Protein AF-A0A383CCU5-F1 (afdb_monomer)

Organism: NCBI:txid408172

InterPro domains:
  IPR001119 S-layer homology domain [PF00395] (5-47)

Foldseek 3Di:
DQFQQAPPCPPPPCRVVVSVCVVLVLDCAPDNHHNPVPDDDDPVSVVSSCCSVVVPD

pLDDT: mean 90.55, std 11.34, range [44.06, 97.94]

Nearest PDB structures (foldseek):
  7cgp-assembly1_E  TM=4.635E-01  e=4.598E+00  Homo sapiens
  2ojp-assembly1_B  TM=3.726E-01  e=7.702E+00  Escheri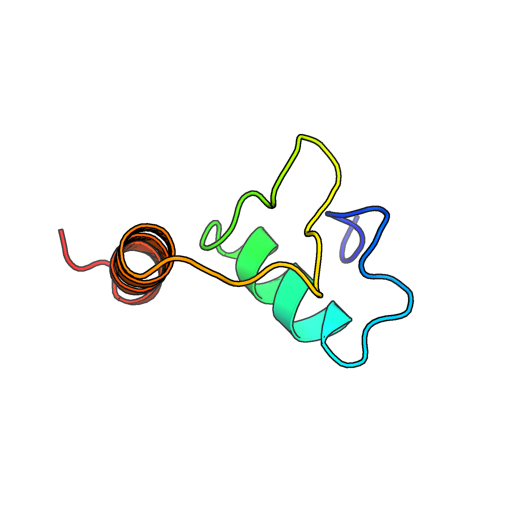chia coli
  2pur-assembly1_B-2  TM=3.927E-01  e=8.924E+00  unclassified
  1s5w-assembly1_B-2  TM=3.847E-01  e=8.924E+00  Escherichia coli

Mean predicted aligned error: 3.88 Å

Radius of gyration: 11.24 Å; Cα contacts (8 Å, |Δi|>4): 51; chains: 1; bounding box: 30×20×31 Å

Structure (mmCIF, N/CA/C/O backbone):
data_AF-A0A383CCU5-F1
#
_entry.id   AF-A0A383CCU5-F1
#
loop_
_atom_site.group_PDB
_atom_site.id
_atom_site.type_symbol
_atom_site.label_atom_id
_atom_site.label_alt_id
_atom_site.la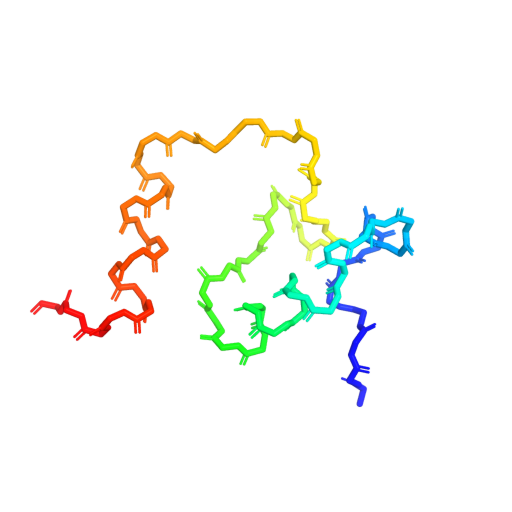bel_comp_id
_atom_site.label_asym_id
_atom_site.label_entity_id
_atom_site.label_seq_id
_atom_site.pdbx_PDB_ins_code
_atom_site.Cartn_x
_atom_site.Cartn_y
_atom_site.Cartn_z
_atom_site.occupancy
_atom_site.B_iso_or_equiv
_atom_site.auth_seq_id
_atom_site.auth_comp_id
_atom_site.auth_asym_id
_atom_site.auth_atom_id
_atom_site.pdbx_PDB_model_num
ATOM 1 N N . SER A 1 1 ? -5.867 -3.438 -20.196 1.00 44.06 1 SER A N 1
ATOM 2 C CA . SER A 1 1 ? -4.608 -3.068 -19.534 1.00 44.06 1 SER A CA 1
ATOM 3 C C . SER A 1 1 ? -4.636 -3.699 -18.164 1.00 44.06 1 SER A C 1
ATOM 5 O O . SER A 1 1 ? -5.198 -3.113 -17.256 1.00 44.06 1 SER A O 1
ATOM 7 N N . THR A 1 2 ? -4.212 -4.955 -18.054 1.00 50.62 2 THR A N 1
ATOM 8 C CA . THR A 1 2 ? -4.326 -5.730 -16.813 1.00 50.62 2 THR A CA 1
ATOM 9 C C . THR A 1 2 ? -2.904 -5.969 -16.330 1.00 50.62 2 THR A C 1
ATOM 11 O O . THR A 1 2 ? -2.195 -6.727 -16.986 1.00 50.62 2 THR A O 1
ATOM 14 N N . GLY A 1 3 ? -2.480 -5.301 -15.257 1.00 61.06 3 GLY A N 1
ATOM 15 C CA . GLY A 1 3 ? -1.256 -5.675 -14.540 1.00 61.06 3 GLY A CA 1
ATOM 16 C C . GLY A 1 3 ? -0.067 -4.721 -14.642 1.00 61.06 3 GLY A C 1
ATOM 17 O O . GLY A 1 3 ? 1.041 -5.206 -14.810 1.00 61.06 3 GLY A O 1
ATOM 18 N N . ASN A 1 4 ? -0.285 -3.405 -14.587 1.00 79.81 4 ASN A N 1
ATOM 19 C CA . ASN A 1 4 ? 0.772 -2.457 -14.204 1.00 79.81 4 ASN A CA 1
ATOM 20 C C . ASN A 1 4 ? 0.116 -1.157 -13.718 1.00 79.81 4 ASN A C 1
ATOM 22 O O . ASN A 1 4 ? 0.080 -0.134 -14.406 1.00 79.81 4 ASN A O 1
ATOM 26 N N . SER A 1 5 ? -0.536 -1.257 -12.568 1.00 91.38 5 SER A N 1
ATOM 27 C CA . SER A 1 5 ? -1.081 -0.128 -11.823 1.00 91.38 5 SER A CA 1
ATOM 28 C C . SER A 1 5 ? 0.045 0.685 -11.181 1.00 91.38 5 SER A C 1
ATOM 30 O O . SER A 1 5 ? -0.128 1.884 -10.949 1.00 91.38 5 SER A O 1
ATOM 32 N N . PHE A 1 6 ? 1.197 0.053 -10.917 1.00 95.19 6 PHE A N 1
ATOM 33 C CA . PHE A 1 6 ? 2.337 0.671 -10.253 1.00 95.19 6 PHE A CA 1
ATOM 34 C C . PHE A 1 6 ? 3.666 0.365 -10.944 1.00 95.19 6 PHE A C 1
ATOM 36 O O . PHE A 1 6 ? 4.064 -0.774 -11.114 1.00 95.19 6 PHE A O 1
ATOM 43 N N . THR A 1 7 ? 4.432 1.414 -11.216 1.00 94.81 7 THR A N 1
ATOM 44 C CA . THR A 1 7 ? 5.731 1.342 -11.904 1.00 94.81 7 THR A CA 1
ATOM 45 C C . THR A 1 7 ? 6.858 0.701 -11.091 1.00 94.81 7 THR A C 1
ATOM 47 O O . THR A 1 7 ? 7.946 0.493 -11.624 1.00 94.81 7 THR A O 1
ATOM 50 N N . ASP A 1 8 ? 6.651 0.446 -9.796 1.00 94.94 8 ASP A N 1
ATOM 51 C CA . ASP A 1 8 ? 7.687 -0.032 -8.876 1.00 94.94 8 ASP A CA 1
ATOM 52 C C . ASP A 1 8 ? 7.372 -1.379 -8.213 1.00 94.94 8 ASP A C 1
ATOM 54 O O . ASP A 1 8 ? 7.972 -1.710 -7.185 1.00 94.94 8 ASP A O 1
ATOM 58 N N . ASP A 1 9 ? 6.456 -2.156 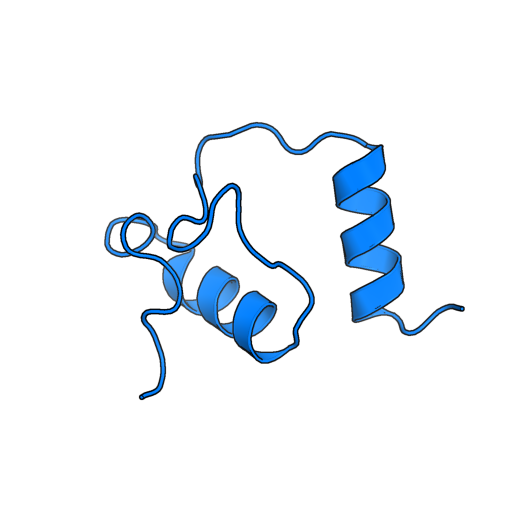-8.797 1.00 93.06 9 ASP A N 1
ATOM 59 C CA . ASP A 1 9 ? 6.127 -3.509 -8.346 1.00 93.06 9 ASP A CA 1
ATOM 60 C C . ASP A 1 9 ? 6.593 -4.631 -9.295 1.00 93.06 9 ASP A C 1
ATOM 62 O O . ASP A 1 9 ? 6.547 -5.792 -8.895 1.00 93.06 9 ASP A O 1
ATOM 66 N N . ASP A 1 10 ? 7.121 -4.293 -10.480 1.00 89.06 10 ASP A N 1
ATOM 67 C CA . ASP A 1 10 ? 7.557 -5.242 -11.522 1.00 89.06 10 ASP A CA 1
ATOM 68 C C . ASP A 1 10 ? 8.616 -6.256 -11.040 1.00 89.06 10 ASP A C 1
ATOM 70 O O . ASP A 1 10 ? 8.630 -7.406 -11.477 1.00 89.06 10 ASP A O 1
ATOM 74 N N . ASP A 1 11 ? 9.477 -5.864 -10.097 1.00 86.69 11 ASP A N 1
ATOM 75 C CA . ASP A 1 11 ? 10.503 -6.738 -9.504 1.00 86.69 11 ASP A CA 1
ATOM 76 C C . ASP A 1 11 ? 10.038 -7.421 -8.198 1.00 86.69 11 ASP A C 1
ATOM 78 O O . ASP A 1 11 ? 10.817 -8.094 -7.516 1.00 86.69 11 ASP A O 1
ATOM 82 N N . SER A 1 12 ? 8.776 -7.236 -7.797 1.00 88.75 12 SER A N 1
ATOM 83 C CA . SER A 1 12 ? 8.225 -7.815 -6.572 1.00 88.75 12 SER A CA 1
ATOM 84 C C . SER A 1 12 ? 7.664 -9.213 -6.817 1.00 88.75 12 SER A C 1
ATOM 86 O O . SER 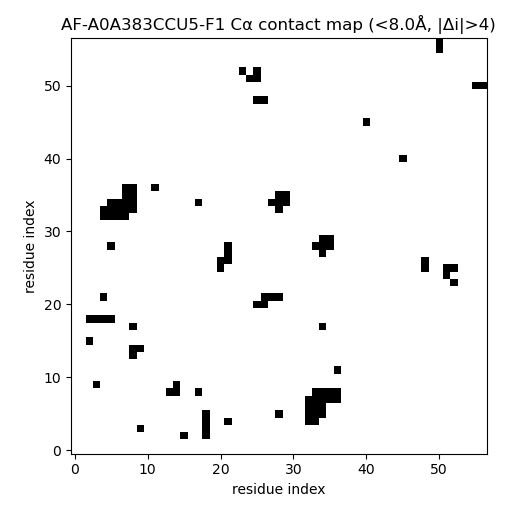A 1 12 ? 6.797 -9.413 -7.664 1.00 88.75 12 SER A O 1
ATOM 88 N N . GLU A 1 13 ? 8.029 -10.181 -5.970 1.00 93.00 13 GLU A N 1
ATOM 89 C CA . GLU A 1 13 ? 7.364 -11.498 -5.941 1.00 93.00 13 GLU A CA 1
ATOM 90 C C . GLU A 1 13 ? 5.849 -11.398 -5.662 1.00 93.00 13 GLU A C 1
ATOM 92 O O . GLU A 1 13 ? 5.089 -12.324 -5.945 1.00 93.00 13 GLU A O 1
ATOM 97 N N . PHE A 1 14 ? 5.402 -10.254 -5.132 1.00 93.25 14 PHE A N 1
ATOM 98 C CA . PHE A 1 14 ? 4.013 -9.967 -4.805 1.00 93.25 14 PHE A CA 1
ATOM 99 C C . PHE A 1 14 ? 3.270 -9.183 -5.890 1.00 93.25 14 PHE A C 1
ATOM 10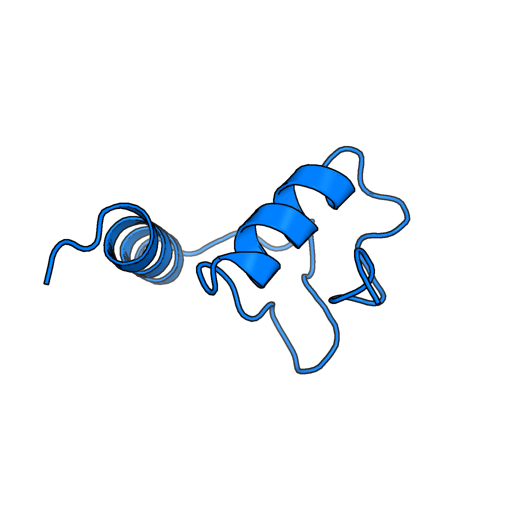1 O O . PHE A 1 14 ? 2.109 -8.850 -5.657 1.00 93.25 14 PHE A O 1
ATOM 108 N N . GLN A 1 15 ? 3.873 -8.913 -7.057 1.00 93.44 15 GLN A N 1
ATOM 109 C CA . GLN A 1 15 ? 3.265 -8.102 -8.122 1.00 93.44 15 GLN A CA 1
ATOM 110 C C . GLN A 1 15 ? 1.814 -8.510 -8.418 1.00 93.44 15 GLN A C 1
ATOM 112 O O . GLN A 1 15 ? 0.894 -7.702 -8.347 1.00 93.44 15 GLN A O 1
ATOM 117 N N . ALA A 1 16 ? 1.568 -9.801 -8.659 1.00 93.69 16 ALA A N 1
ATOM 118 C CA . ALA A 1 16 ? 0.223 -10.286 -8.971 1.00 93.69 16 ALA A CA 1
ATOM 119 C C . ALA A 1 16 ? -0.794 -10.019 -7.841 1.00 93.69 16 ALA A C 1
ATOM 121 O O . ALA A 1 16 ? -1.961 -9.724 -8.105 1.00 93.69 16 ALA A O 1
ATOM 122 N N . ALA A 1 17 ? -0.364 -10.106 -6.579 1.00 95.00 17 ALA A N 1
ATOM 123 C CA . ALA A 1 17 ? -1.214 -9.791 -5.436 1.00 95.00 17 ALA A CA 1
ATOM 124 C C . ALA A 1 17 ? -1.457 -8.278 -5.322 1.00 95.00 17 ALA A C 1
ATOM 126 O O . ALA A 1 17 ? -2.586 -7.865 -5.068 1.00 95.0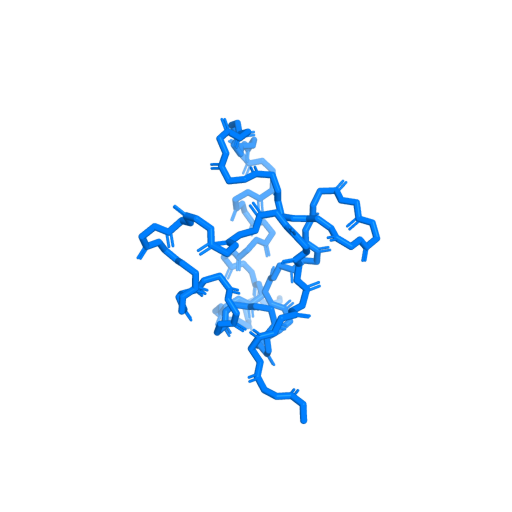0 17 ALA A O 1
ATOM 127 N N . ILE A 1 18 ? -0.426 -7.462 -5.550 1.00 95.06 18 ILE A N 1
ATOM 128 C CA . ILE A 1 18 ? -0.506 -5.997 -5.551 1.00 95.06 18 ILE A CA 1
ATOM 129 C C . ILE A 1 18 ? -1.514 -5.524 -6.604 1.00 95.06 18 ILE A C 1
ATOM 131 O O . ILE A 1 18 ? -2.459 -4.806 -6.271 1.00 95.06 18 ILE A O 1
ATOM 135 N N . GLU A 1 19 ? -1.386 -6.009 -7.836 1.00 94.31 19 GLU A N 1
ATOM 136 C CA . GLU A 1 19 ? -2.297 -5.692 -8.935 1.00 94.31 19 GLU A CA 1
ATOM 137 C C . GLU A 1 19 ? -3.729 -6.165 -8.655 1.00 94.31 19 GLU A C 1
ATOM 139 O O . GLU A 1 19 ? -4.691 -5.453 -8.944 1.00 94.31 19 GLU A O 1
ATOM 144 N N . SER A 1 20 ? -3.904 -7.330 -8.021 1.00 94.12 20 SER A N 1
ATOM 145 C CA . SER A 1 20 ? -5.233 -7.804 -7.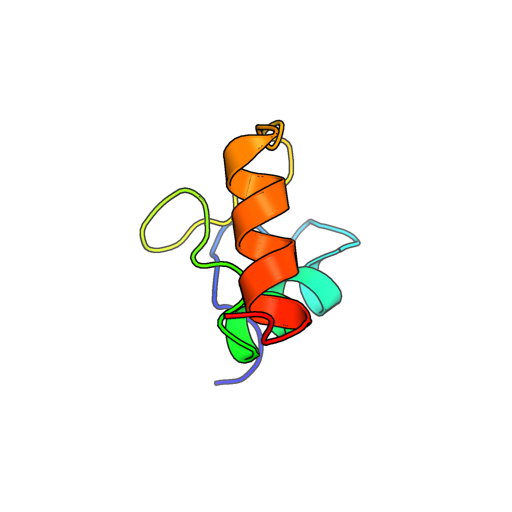615 1.00 94.12 20 SER A CA 1
ATOM 146 C C . SER A 1 20 ? -5.874 -6.905 -6.553 1.00 94.12 20 SER A C 1
ATOM 148 O O . SER A 1 20 ? -7.088 -6.680 -6.593 1.00 94.12 20 SER A O 1
ATOM 150 N N . LEU A 1 21 ? -5.090 -6.401 -5.596 1.00 94.56 21 LEU A N 1
ATOM 151 C CA . LEU A 1 21 ? -5.575 -5.466 -4.580 1.00 94.56 21 LEU A CA 1
ATOM 152 C C . LEU A 1 21 ? -5.921 -4.106 -5.196 1.00 94.56 21 LEU A C 1
ATOM 154 O O . LEU A 1 21 ? -6.928 -3.514 -4.810 1.00 94.56 21 LEU A O 1
ATOM 158 N N . ALA A 1 22 ? -5.127 -3.628 -6.156 1.00 94.69 22 ALA A N 1
ATOM 159 C CA . ALA A 1 22 ? -5.388 -2.385 -6.879 1.00 94.69 22 ALA A CA 1
ATOM 160 C C . ALA A 1 22 ? -6.662 -2.480 -7.726 1.00 94.69 22 ALA A C 1
ATOM 162 O O . ALA A 1 22 ? -7.535 -1.620 -7.631 1.00 94.69 22 ALA A O 1
ATOM 163 N N . ALA A 1 23 ? -6.823 -3.574 -8.476 1.00 93.62 23 ALA A N 1
ATOM 164 C CA . ALA A 1 23 ? -8.015 -3.837 -9.282 1.00 93.62 23 ALA A CA 1
ATOM 165 C C . ALA A 1 23 ? -9.298 -3.962 -8.440 1.00 93.62 23 ALA A C 1
ATOM 167 O O . ALA A 1 23 ? -10.390 -3.712 -8.943 1.00 93.62 23 ALA A O 1
ATOM 168 N N . SER A 1 24 ? -9.162 -4.337 -7.165 1.00 93.44 24 SER A N 1
ATOM 169 C CA . SER A 1 24 ? -10.265 -4.414 -6.196 1.00 93.44 24 SER A CA 1
ATOM 170 C C . SER A 1 24 ? -10.433 -3.127 -5.375 1.00 93.44 24 SER A C 1
ATOM 172 O O . SER A 1 24 ? -11.161 -3.128 -4.386 1.00 93.44 24 SER A O 1
ATOM 174 N N . GLU A 1 25 ? -9.720 -2.054 -5.736 1.00 93.19 25 GLU A N 1
ATOM 175 C CA . GLU A 1 25 ? -9.727 -0.747 -5.063 1.00 93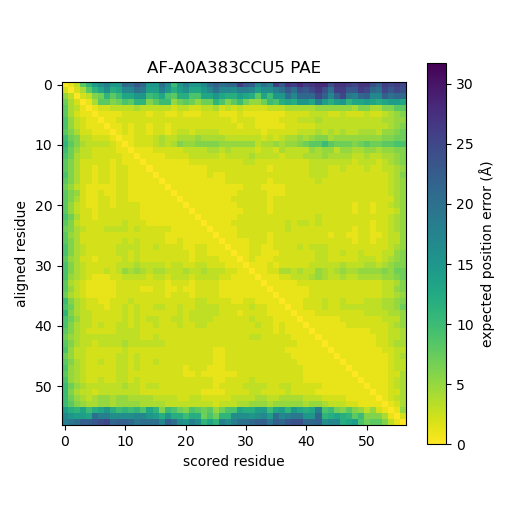.19 25 GLU A CA 1
ATOM 176 C C . GLU A 1 25 ? -9.336 -0.798 -3.572 1.00 93.19 25 GLU A C 1
ATOM 178 O O . GLU A 1 25 ? -9.633 0.108 -2.792 1.00 93.19 25 GLU A O 1
ATOM 183 N N . VAL A 1 26 ? -8.629 -1.849 -3.147 1.00 95.56 26 VAL A N 1
ATOM 184 C CA . VAL A 1 26 ? -8.185 -2.024 -1.755 1.00 95.56 26 VAL A CA 1
ATOM 185 C C . VAL A 1 26 ? -7.011 -1.104 -1.441 1.00 95.56 26 VAL A C 1
ATOM 187 O O . VAL A 1 26 ? -6.929 -0.549 -0.343 1.00 95.56 26 VAL A O 1
ATOM 190 N N . THR A 1 27 ? -6.109 -0.936 -2.407 1.0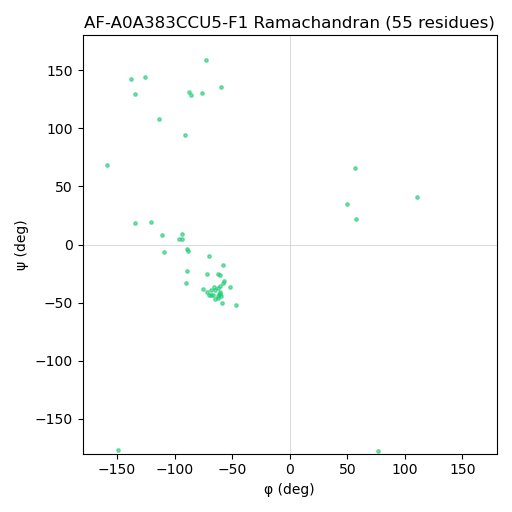0 95.00 27 THR A N 1
ATOM 191 C CA . THR A 1 27 ? -4.929 -0.075 -2.314 1.00 95.00 27 THR A CA 1
ATOM 192 C C . THR A 1 27 ? -4.899 0.915 -3.471 1.00 95.00 27 THR A C 1
ATOM 194 O O . THR A 1 27 ? -5.266 0.581 -4.593 1.00 95.00 27 THR A O 1
ATOM 197 N N . SER A 1 28 ? -4.424 2.127 -3.193 1.00 93.88 28 SER A N 1
ATOM 198 C CA . SER A 1 28 ? -4.145 3.168 -4.189 1.00 93.88 28 SER A CA 1
ATOM 199 C C . SER A 1 28 ? -2.645 3.441 -4.345 1.00 93.88 28 SER A C 1
ATOM 201 O O . SER A 1 28 ? -2.271 4.424 -4.972 1.00 93.88 28 SER A O 1
ATOM 203 N N . GLY A 1 29 ? -1.792 2.628 -3.716 1.00 94.88 29 GLY A N 1
ATOM 204 C CA . GLY A 1 29 ? -0.350 2.855 -3.679 1.00 94.88 29 GLY A CA 1
ATOM 205 C C . GLY A 1 29 ? 0.094 3.945 -2.695 1.00 94.88 29 GLY A C 1
ATOM 206 O O . GLY A 1 29 ? -0.698 4.502 -1.930 1.00 94.88 29 GLY A O 1
ATOM 207 N N . CYS A 1 30 ? 1.400 4.210 -2.681 1.00 95.62 30 CYS A N 1
ATOM 208 C CA . CYS A 1 30 ? 2.045 5.248 -1.868 1.00 95.62 30 CYS A CA 1
ATOM 209 C C . CYS A 1 30 ? 2.110 6.610 -2.584 1.00 95.62 30 CYS A C 1
ATOM 211 O O . CYS A 1 30 ? 2.239 7.643 -1.927 1.00 95.62 30 CYS A O 1
ATOM 213 N N . SER A 1 31 ? 2.035 6.612 -3.916 1.00 94.31 31 SER A N 1
ATOM 214 C CA . SER A 1 31 ? 1.944 7.797 -4.772 1.00 94.31 31 SER A CA 1
ATOM 215 C C . SER A 1 31 ? 1.141 7.463 -6.030 1.00 94.31 31 SER A C 1
ATOM 217 O O . SER A 1 31 ? 0.626 6.358 -6.156 1.00 94.31 31 SER A O 1
ATOM 219 N N . GLN A 1 32 ? 1.016 8.424 -6.951 1.00 90.88 32 GLN A N 1
ATOM 220 C CA . GLN A 1 32 ? 0.148 8.320 -8.131 1.00 90.88 32 GLN A CA 1
ATOM 221 C C . GLN A 1 32 ? 0.363 7.047 -8.969 1.00 90.88 32 GLN A C 1
ATOM 223 O O . GLN A 1 32 ? -0.600 6.512 -9.503 1.00 90.88 32 GLN A O 1
ATOM 228 N N . ASP A 1 33 ? 1.603 6.588 -9.084 1.00 93.31 33 ASP A N 1
ATOM 229 C CA . ASP A 1 33 ? 2.050 5.520 -9.978 1.00 93.31 33 ASP A CA 1
ATOM 230 C C . ASP A 1 33 ? 2.978 4.516 -9.276 1.00 93.31 33 ASP A C 1
ATOM 232 O O . ASP A 1 33 ? 3.733 3.803 -9.937 1.00 93.31 33 ASP A O 1
ATOM 236 N N . ARG A 1 34 ? 2.969 4.472 -7.935 1.00 95.88 34 ARG A N 1
ATOM 237 C CA . ARG A 1 34 ? 3.856 3.602 -7.145 1.00 95.88 34 ARG A CA 1
ATOM 238 C C . ARG A 1 34 ? 3.144 2.929 -5.985 1.00 95.88 34 ARG A C 1
ATOM 240 O O . ARG A 1 34 ? 2.360 3.558 -5.272 1.00 95.88 34 ARG A O 1
ATOM 247 N N . PHE A 1 35 ? 3.507 1.680 -5.728 1.00 96.12 35 PHE A N 1
ATOM 248 C CA . PHE A 1 35 ? 3.080 0.901 -4.575 1.00 96.12 35 PHE A CA 1
ATOM 249 C C . PHE A 1 35 ? 4.032 1.056 -3.380 1.00 96.12 35 PHE A C 1
ATOM 251 O O . PHE A 1 35 ? 3.575 1.075 -2.236 1.00 96.12 35 PHE A O 1
ATOM 258 N N . CYS A 1 36 ? 5.337 1.233 -3.628 1.00 95.94 36 CYS A N 1
ATOM 259 C CA . CYS A 1 36 ? 6.397 1.213 -2.613 1.00 95.94 36 CYS A CA 1
ATOM 260 C C . CYS A 1 36 ? 6.431 -0.102 -1.790 1.00 95.94 36 CYS A C 1
ATOM 262 O O . CYS A 1 36 ? 6.213 -0.062 -0.574 1.00 95.94 36 CYS A O 1
ATOM 264 N N . PRO A 1 37 ? 6.752 -1.265 -2.389 1.00 93.94 37 PRO A N 1
ATOM 265 C CA . PRO A 1 37 ? 6.600 -2.581 -1.748 1.00 93.94 37 PRO A CA 1
ATOM 266 C C . PRO A 1 37 ? 7.418 -2.779 -0.460 1.00 93.94 37 PRO A C 1
ATOM 268 O O . PRO A 1 37 ? 7.028 -3.556 0.407 1.00 93.94 37 PRO A O 1
ATOM 271 N N . SER A 1 38 ? 8.536 -2.067 -0.291 1.00 92.88 38 SER A N 1
ATOM 272 C CA . SER A 1 38 ? 9.370 -2.154 0.919 1.00 92.88 38 SER A CA 1
ATOM 273 C C . SER A 1 38 ? 8.965 -1.179 2.032 1.00 92.88 38 SER A C 1
ATOM 275 O O . SER A 1 38 ? 9.576 -1.180 3.102 1.00 92.88 38 SER A O 1
ATOM 277 N N . ARG A 1 39 ? 7.975 -0.306 1.799 1.00 95.12 39 ARG A N 1
ATOM 278 C CA . ARG A 1 39 ? 7.541 0.680 2.793 1.00 95.12 39 ARG A CA 1
ATOM 279 C C . ARG A 1 39 ? 6.697 -0.003 3.876 1.00 95.12 39 ARG A C 1
ATOM 281 O O . ARG A 1 39 ? 5.715 -0.664 3.548 1.00 95.12 39 ARG A O 1
ATOM 288 N N . PRO A 1 40 ? 6.990 0.219 5.170 1.00 96.12 40 PRO A N 1
ATOM 289 C CA . PRO A 1 40 ? 6.119 -0.251 6.238 1.00 96.12 40 PRO A CA 1
ATOM 290 C C . PRO A 1 40 ? 4.711 0.346 6.130 1.00 96.12 40 PRO A C 1
ATOM 292 O O . PRO A 1 40 ? 4.545 1.557 5.948 1.00 96.12 40 PRO A O 1
ATOM 295 N N . VAL A 1 41 ? 3.705 -0.507 6.307 1.00 95.88 41 VAL A N 1
ATOM 296 C CA . VAL A 1 41 ? 2.298 -0.110 6.413 1.00 95.88 41 VAL A CA 1
ATOM 297 C C . VAL A 1 41 ? 1.997 0.262 7.864 1.00 95.88 41 VAL A C 1
ATOM 299 O O . VAL A 1 41 ? 2.284 -0.494 8.796 1.00 95.88 41 VAL A O 1
ATOM 302 N N . THR A 1 42 ? 1.411 1.435 8.082 1.00 97.44 42 THR A N 1
ATOM 303 C CA . THR A 1 42 ? 0.943 1.857 9.405 1.00 97.44 42 THR A CA 1
ATOM 304 C C . THR A 1 42 ? -0.312 1.086 9.816 1.00 97.44 42 THR A C 1
ATOM 306 O O . THR A 1 42 ? -1.078 0.591 8.990 1.00 97.44 42 THR A O 1
ATOM 309 N N . ARG A 1 43 ? -0.603 1.037 11.121 1.00 97.94 43 ARG A N 1
ATOM 310 C CA . ARG A 1 43 ? -1.833 0.395 11.624 1.00 97.94 43 ARG A CA 1
ATOM 311 C C . ARG A 1 43 ? -3.111 1.015 11.038 1.00 97.94 43 ARG A C 1
ATOM 313 O O . ARG A 1 43 ? -4.084 0.297 10.841 1.00 97.94 43 ARG A O 1
ATOM 320 N N . GLY A 1 44 ? -3.106 2.324 10.767 1.00 97.38 44 GLY A N 1
ATOM 321 C CA . GLY A 1 44 ? -4.243 3.030 10.168 1.00 97.38 44 GLY A CA 1
ATOM 322 C C . GLY A 1 44 ? -4.464 2.655 8.702 1.00 97.38 44 GLY A C 1
ATOM 323 O O . GLY A 1 44 ? -5.591 2.371 8.308 1.00 97.38 44 GLY A O 1
ATOM 324 N N . GLU A 1 45 ? -3.392 2.574 7.912 1.00 96.31 45 GLU A N 1
ATOM 325 C CA . GLU A 1 45 ? -3.464 2.102 6.522 1.00 96.31 45 GLU A CA 1
ATOM 326 C C . GLU A 1 45 ? -3.946 0.648 6.455 1.00 96.31 45 GLU A C 1
ATOM 328 O O . GLU A 1 45 ? -4.858 0.341 5.689 1.00 96.31 45 GLU A O 1
ATOM 333 N N . MET A 1 46 ? -3.421 -0.225 7.325 1.00 96.94 46 MET A N 1
ATOM 334 C CA . MET A 1 46 ? -3.870 -1.617 7.397 1.00 96.94 46 MET A CA 1
ATOM 335 C C . MET A 1 46 ? -5.361 -1.723 7.753 1.00 96.94 46 MET A C 1
ATOM 337 O O . MET A 1 46 ? -6.088 -2.501 7.138 1.00 96.94 46 MET A O 1
ATOM 341 N N . ALA A 1 47 ? -5.847 -0.922 8.708 1.00 96.44 47 ALA A N 1
ATOM 342 C CA . ALA A 1 47 ? -7.272 -0.881 9.039 1.00 96.44 47 ALA A CA 1
ATOM 343 C C . ALA A 1 47 ? -8.124 -0.453 7.832 1.00 96.44 47 ALA A C 1
ATOM 345 O O . ALA A 1 47 ? -9.162 -1.055 7.565 1.00 96.44 47 ALA A O 1
ATOM 346 N N . ALA A 1 48 ? -7.660 0.534 7.064 1.00 95.06 48 ALA A N 1
ATOM 347 C CA . ALA A 1 48 ? -8.351 0.991 5.866 1.00 95.06 48 ALA A CA 1
ATOM 348 C C . ALA A 1 48 ? -8.392 -0.091 4.766 1.00 95.06 48 ALA A C 1
ATOM 350 O O . ALA A 1 48 ? -9.405 -0.219 4.080 1.00 95.06 48 ALA A O 1
ATOM 351 N N . PHE A 1 49 ? -7.337 -0.898 4.603 1.00 95.88 49 PHE A N 1
ATOM 352 C CA . PHE A 1 49 ? -7.357 -2.053 3.694 1.00 95.88 49 PHE A CA 1
ATOM 353 C C . PHE A 1 49 ? -8.397 -3.093 4.118 1.00 95.88 49 PHE A C 1
ATOM 355 O O . PHE A 1 49 ? -9.187 -3.536 3.288 1.00 95.88 49 PHE A O 1
ATOM 362 N N . LEU A 1 50 ? -8.454 -3.436 5.410 1.00 95.38 50 LEU A N 1
ATOM 363 C CA . LEU A 1 50 ? -9.428 -4.400 5.934 1.00 95.38 50 LEU A CA 1
ATOM 364 C C . LEU A 1 50 ? -10.873 -3.938 5.726 1.00 95.38 50 LEU A C 1
ATOM 366 O O . LEU A 1 50 ? -11.705 -4.736 5.306 1.00 95.38 50 LEU A O 1
ATOM 370 N N . VAL A 1 51 ? -11.165 -2.658 5.971 1.00 95.50 51 VAL A N 1
ATOM 371 C CA . VAL A 1 51 ? -12.499 -2.078 5.738 1.00 95.50 51 VAL A CA 1
ATOM 372 C C . VAL A 1 51 ? -12.914 -2.209 4.270 1.00 95.50 51 VAL A C 1
ATOM 374 O O . VAL A 1 51 ? -14.039 -2.624 3.997 1.00 95.50 51 VAL A O 1
ATOM 377 N N . ARG A 1 52 ? -12.006 -1.918 3.326 1.00 95.12 52 ARG A N 1
ATOM 378 C CA . ARG A 1 52 ? -12.283 -2.025 1.882 1.00 95.12 52 ARG A CA 1
ATOM 379 C C . ARG A 1 52 ? -12.466 -3.471 1.424 1.00 95.12 52 ARG A C 1
ATOM 381 O O . ARG A 1 52 ? -13.411 -3.751 0.700 1.00 95.12 52 ARG A O 1
ATOM 388 N N . VAL A 1 53 ? -11.612 -4.392 1.880 1.00 94.19 53 VAL A N 1
ATOM 389 C CA . VAL A 1 53 ? -11.690 -5.821 1.513 1.00 94.19 53 VAL A CA 1
ATOM 390 C C . VAL A 1 53 ? -12.948 -6.482 2.062 1.00 94.19 53 VAL A C 1
ATOM 392 O O . VAL A 1 53 ? -13.587 -7.268 1.372 1.00 94.19 53 VAL A O 1
ATOM 395 N N . LEU A 1 54 ? -13.284 -6.204 3.321 1.00 93.19 54 LEU A N 1
ATOM 396 C CA . LEU A 1 54 ? -14.383 -6.881 4.006 1.00 93.19 54 LEU A CA 1
ATOM 397 C C . LEU A 1 54 ? -15.734 -6.186 3.781 1.00 93.19 54 LEU A C 1
ATOM 399 O O . LEU A 1 54 ? -16.752 -6.705 4.231 1.00 93.19 54 LEU A O 1
ATOM 403 N N . ALA A 1 55 ? -15.741 -5.024 3.113 1.00 82.25 55 ALA A N 1
ATOM 404 C CA . ALA A 1 55 ? -16.912 -4.168 2.924 1.00 82.25 55 ALA A CA 1
ATOM 405 C C . ALA A 1 55 ? -17.665 -3.877 4.240 1.00 82.25 55 ALA A C 1
ATOM 407 O O . ALA A 1 55 ? -18.892 -3.788 4.270 1.00 82.25 55 ALA A O 1
ATOM 408 N N . VAL A 1 56 ? -16.925 -3.752 5.346 1.00 68.56 56 VAL A N 1
ATOM 409 C CA . VAL A 1 56 ? -17.497 -3.480 6.670 1.00 68.56 56 VAL A CA 1
ATOM 410 C C . VAL A 1 56 ? -17.526 -1.970 6.863 1.00 68.56 56 VAL A C 1
ATOM 412 O O . VAL A 1 56 ? -16.522 -1.376 7.252 1.00 68.56 56 VAL A O 1
ATOM 415 N N . THR A 1 57 ? -18.665 -1.363 6.534 1.00 57.44 57 THR A N 1
ATOM 416 C CA . THR A 1 57 ? -18.959 0.064 6.754 1.00 57.44 57 THR A CA 1
ATOM 417 C C . THR A 1 57 ? -19.760 0.282 8.023 1.00 57.44 57 THR A C 1
ATOM 419 O O . THR A 1 57 ? -20.759 -0.456 8.192 1.00 57.44 57 THR A O 1
#

Secondary structure (DSSP, 8-state):
--S-S-TT-TT-TTHHHHHHHHHTTS---SBTTB--TTSPPPHHHHHHHHHHHHT--

Sequence (57 aa):
STGNSFTDDDDSEFQAAIESLAASEVTSGCSQDRFCPSRPVTRGEMAAFLVRVLAVT

Solvent-accessible surface area (backbone atoms only — not comparable to full-atom values): 3595 Å² total; per-residue (Å²): 139,89,78,75,77,31,82,61,33,85,89,42,96,52,33,71,60,54,40,52,34,40,78,67,66,38,46,76,54,76,43,97,49,28,49,52,83,87,58,85,78,51,75,67,58,53,50,52,32,51,35,54,71,68,67,64,126